Protein AF-A0A3A8HVB4-F1 (afdb_monomer)

Secondary structure (DSSP, 8-state):
------------------------------------------SSHHHHHHHHHHHHHHHHHHHH-GGGTTS--BTTB-HHHHHHHHHHHHHHHHT--SHHHHHHHHHHHHHHHHHH--

Solvent-accessible surface area (backbone atoms only — not comparable to full-atom values): 7838 Å² total; per-residue (Å²): 140,88,86,84,88,85,88,89,85,90,80,87,87,82,87,82,81,85,87,80,90,81,88,80,81,84,81,88,83,87,78,90,79,78,90,74,88,77,72,96,60,83,73,65,75,68,46,54,63,53,47,50,50,52,47,53,49,49,44,51,51,54,73,70,31,73,73,32,71,77,63,38,56,41,89,81,41,32,43,69,57,50,44,51,51,47,49,50,52,46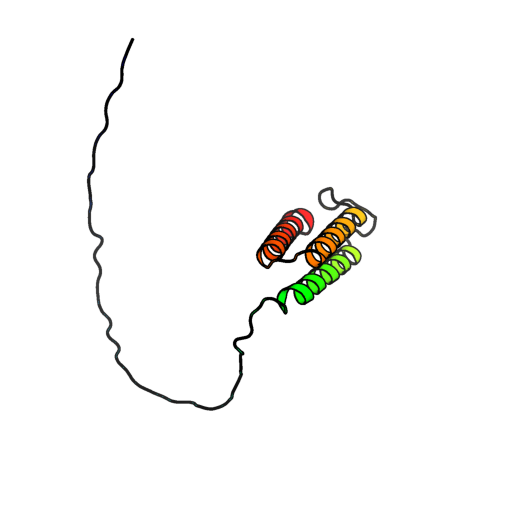,54,53,52,74,67,42,87,45,73,67,54,44,49,50,54,50,50,53,51,51,52,52,41,61,70,54,72,105

Foldseek 3Di:
DDDDDDDDDDDDDDDDDDDDDDDDDDDDDDDDDDDDDPDPDDCQVVLLVVVLVVLVVVLVCLVPDPCQVPQDAQLNHGSVNSNVVSVVLNVQSVPDPDPVSNVVSVVVVVVCCVNGVD

Nearest PDB structures (foldseek):
  1uk5-assembly1_A  TM=2.503E-01  e=2.071E+00  Mus musculus
  6xtt-assembly1_B  TM=3.496E-01  e=6.578E+00  Legionella pneumophila

Structure (mmCIF, N/CA/C/O backbone):
data_AF-A0A3A8HVB4-F1
#
_entry.id   AF-A0A3A8HVB4-F1
#
loop_
_atom_site.group_PDB
_atom_site.id
_atom_site.type_symbol
_atom_site.label_atom_id
_atom_site.label_alt_id
_atom_site.label_comp_id
_atom_site.label_asym_id
_atom_site.label_entity_id
_atom_site.label_seq_id
_atom_site.pdbx_PDB_ins_code
_atom_site.Cartn_x
_atom_site.Cartn_y
_atom_site.Cartn_z
_atom_site.occupancy
_atom_site.B_iso_or_equiv
_atom_site.auth_seq_id
_atom_site.auth_comp_id
_atom_site.auth_asym_id
_atom_site.auth_atom_id
_atom_site.pdbx_PDB_model_num
ATOM 1 N N . MET A 1 1 ? -34.692 38.115 -24.827 1.00 44.84 1 MET A N 1
ATOM 2 C CA . MET A 1 1 ? -35.440 36.984 -25.406 1.00 44.84 1 MET A CA 1
ATOM 3 C C . MET A 1 1 ? -35.552 35.922 -24.333 1.00 44.84 1 MET A C 1
ATOM 5 O O . MET A 1 1 ? -34.534 35.459 -23.842 1.00 44.84 1 MET A O 1
ATOM 9 N N . VAL A 1 2 ? -36.783 35.680 -23.893 1.00 51.50 2 VAL A N 1
ATOM 10 C CA . VAL A 1 2 ? -37.192 34.641 -22.943 1.00 51.50 2 VAL A CA 1
ATOM 11 C C . VAL A 1 2 ? -37.744 33.498 -23.784 1.00 51.50 2 VAL A C 1
ATOM 13 O O . VAL A 1 2 ? -38.625 33.765 -24.593 1.00 51.50 2 VAL A O 1
ATOM 16 N N . GLU A 1 3 ? -37.263 32.270 -23.587 1.00 49.09 3 GLU A N 1
ATOM 17 C CA . GLU A 1 3 ? -37.985 31.065 -24.013 1.00 49.09 3 GLU A CA 1
ATOM 18 C C . GLU A 1 3 ? -37.581 29.853 -23.146 1.00 49.09 3 GLU A C 1
ATOM 20 O O . GLU A 1 3 ? -36.525 29.249 -23.300 1.00 49.09 3 GLU A O 1
ATOM 25 N N . THR A 1 4 ? -38.416 29.554 -22.154 1.00 58.44 4 THR A N 1
ATOM 26 C CA . THR A 1 4 ? -38.723 28.205 -21.626 1.00 58.44 4 THR A CA 1
ATOM 27 C C . THR A 1 4 ? -40.211 28.031 -21.937 1.00 58.44 4 THR A C 1
ATOM 29 O O . THR A 1 4 ? -40.913 29.036 -21.755 1.00 58.44 4 THR A O 1
ATOM 32 N N . PRO A 1 5 ? -40.749 26.881 -22.418 1.00 55.09 5 PRO A N 1
ATOM 33 C CA . PRO A 1 5 ? -40.881 25.592 -21.682 1.00 55.09 5 PRO A CA 1
ATOM 34 C C . PRO A 1 5 ? -40.940 24.359 -22.670 1.00 55.09 5 PRO A C 1
ATOM 36 O O . PRO A 1 5 ? -40.550 24.575 -23.817 1.00 55.09 5 PRO A O 1
ATOM 39 N N . PRO A 1 6 ? -41.382 23.099 -22.362 1.00 53.53 6 PRO A N 1
ATOM 40 C CA . PRO A 1 6 ? -42.125 22.573 -21.194 1.00 53.53 6 PRO A CA 1
ATOM 41 C C . PRO A 1 6 ? -41.649 21.224 -20.574 1.00 53.53 6 PRO A C 1
ATOM 43 O O . PRO A 1 6 ? -40.907 20.476 -21.201 1.00 53.53 6 PRO A O 1
ATOM 46 N N . PRO A 1 7 ? -42.114 20.853 -19.357 1.00 64.38 7 PRO A N 1
ATOM 47 C CA . PRO A 1 7 ? -42.315 19.453 -18.933 1.00 64.38 7 PRO A CA 1
ATOM 48 C C . PRO A 1 7 ? -43.749 19.016 -19.319 1.00 64.38 7 PRO A C 1
ATOM 50 O O . PRO A 1 7 ? -44.629 19.879 -19.234 1.00 64.38 7 PRO A O 1
ATOM 53 N N . PRO A 1 8 ? -44.065 17.773 -19.769 1.00 48.34 8 PRO A N 1
ATOM 54 C CA . PRO A 1 8 ? -44.235 16.579 -18.899 1.00 48.34 8 PRO A CA 1
ATOM 55 C C . PRO A 1 8 ? -44.067 15.212 -19.655 1.00 48.34 8 PRO A C 1
ATOM 57 O O . PRO A 1 8 ? -43.802 15.196 -20.849 1.00 48.34 8 PRO A O 1
ATOM 60 N N . VAL A 1 9 ? -44.093 14.024 -19.027 1.00 52.09 9 VAL A N 1
ATOM 61 C CA . VAL A 1 9 ? -45.272 13.124 -18.903 1.00 52.09 9 VAL A CA 1
ATOM 62 C C . VAL A 1 9 ? -44.897 11.925 -18.014 1.00 52.09 9 VAL A C 1
ATOM 64 O O . VAL A 1 9 ? -43.860 11.296 -18.211 1.00 52.09 9 VAL A O 1
ATOM 67 N N . VAL A 1 10 ? -45.758 11.621 -17.041 1.00 56.69 10 VAL A N 1
ATOM 68 C CA . VAL A 1 10 ? -45.797 10.355 -16.293 1.00 56.69 10 VAL A CA 1
ATOM 69 C C . VAL A 1 10 ? -46.571 9.332 -17.125 1.00 56.69 10 VAL A C 1
ATOM 71 O O . VAL A 1 10 ? -47.696 9.627 -17.516 1.00 56.69 10 VAL A O 1
ATOM 74 N N . GLU A 1 11 ? -46.021 8.131 -17.322 1.00 48.00 11 GLU A N 1
ATOM 75 C CA . GLU A 1 11 ? -46.788 6.946 -17.731 1.00 48.00 11 GLU A CA 1
ATOM 76 C C . GLU A 1 11 ? -46.177 5.673 -17.091 1.00 48.00 11 GLU A C 1
ATOM 78 O O . GLU A 1 11 ? -45.066 5.256 -17.414 1.00 48.00 11 GLU A O 1
ATOM 83 N N . GLU A 1 12 ? -46.882 5.094 -16.114 1.00 53.66 12 GLU A N 1
ATOM 84 C CA . GLU A 1 12 ? -46.777 3.687 -15.663 1.00 53.66 12 GLU A CA 1
ATOM 85 C C . GLU A 1 12 ? -47.659 2.787 -16.577 1.00 53.66 12 GLU A C 1
ATOM 87 O O . GLU A 1 12 ? -48.544 3.328 -17.238 1.00 53.66 12 GLU A O 1
ATOM 92 N N . PRO A 1 13 ? -47.687 1.435 -16.460 1.00 60.88 13 PRO A N 1
ATOM 93 C CA . PRO A 1 13 ? -46.659 0.381 -16.562 1.00 60.88 13 PRO A CA 1
ATOM 94 C C . PRO A 1 13 ? -47.069 -0.704 -17.622 1.00 60.88 13 PRO A C 1
ATOM 96 O O . PRO A 1 13 ? -48.101 -0.567 -18.277 1.00 60.88 13 PRO A O 1
ATOM 99 N N . PRO A 1 14 ? -46.350 -1.846 -17.786 1.00 49.78 14 PRO A N 1
ATOM 100 C CA . PRO A 1 14 ? -47.051 -3.100 -17.461 1.00 49.78 14 PRO A CA 1
ATOM 101 C C . PRO A 1 14 ? -46.202 -4.199 -16.785 1.00 49.78 14 PRO A C 1
ATOM 103 O O . PRO A 1 14 ? -45.144 -4.627 -17.241 1.00 49.78 14 PRO A O 1
ATOM 106 N N . VAL A 1 15 ? -46.785 -4.683 -15.689 1.00 56.28 15 VAL A N 1
ATOM 107 C CA . VAL A 1 15 ? -46.778 -6.017 -15.067 1.00 56.28 15 VAL A CA 1
ATOM 108 C C . VAL A 1 15 ? -46.037 -7.136 -15.827 1.00 56.28 15 VAL A C 1
ATOM 110 O O . VAL A 1 15 ? -46.488 -7.603 -16.872 1.00 56.28 15 VAL A O 1
ATOM 113 N N . LYS A 1 16 ? -44.985 -7.702 -15.218 1.00 50.12 16 LYS A N 1
ATOM 114 C CA . LYS A 1 16 ? -44.531 -9.074 -15.514 1.00 50.12 16 LYS A CA 1
ATOM 115 C C . LYS A 1 16 ? -44.888 -10.020 -14.365 1.00 50.12 16 LYS A C 1
ATOM 117 O O . LYS A 1 16 ? -44.161 -10.170 -13.392 1.00 50.12 16 LYS A O 1
ATOM 122 N N . VAL A 1 17 ? -46.082 -10.588 -14.516 1.00 54.31 17 VAL A N 1
ATOM 123 C CA . VAL A 1 17 ? -46.532 -11.954 -14.197 1.00 54.31 17 VAL A CA 1
ATOM 124 C C . VAL A 1 17 ? -45.563 -12.814 -13.361 1.00 54.31 17 VAL A C 1
ATOM 126 O O . VAL A 1 17 ? -44.559 -13.308 -13.863 1.00 54.31 17 VAL A O 1
ATOM 129 N N . SER A 1 18 ? -45.940 -13.077 -12.105 1.00 52.25 18 SER A N 1
ATOM 130 C CA . SER A 1 18 ? -45.528 -14.281 -11.360 1.00 52.25 18 SER A CA 1
ATOM 131 C C . SER A 1 18 ? -46.316 -15.502 -11.848 1.00 52.25 18 SER A C 1
ATOM 133 O O . SER A 1 18 ? -47.491 -15.354 -12.190 1.00 52.25 18 SER A O 1
ATOM 135 N N . PRO A 1 19 ? -45.717 -16.707 -11.850 1.00 55.50 19 PRO A N 1
ATOM 136 C CA . PRO A 1 19 ? -46.310 -17.803 -11.057 1.00 55.50 19 PRO A CA 1
ATOM 137 C C . PRO A 1 19 ? -45.263 -18.843 -10.567 1.00 55.50 19 PRO A C 1
ATOM 139 O O . PRO A 1 19 ? -44.108 -18.794 -10.976 1.00 55.50 19 PRO A O 1
ATOM 142 N N . PRO A 1 20 ? -45.650 -19.895 -9.824 1.00 51.12 20 PRO A N 1
ATOM 143 C CA . PRO A 1 20 ? -46.514 -19.942 -8.656 1.00 51.12 20 PRO A CA 1
ATOM 144 C C . PRO A 1 20 ? -45.766 -20.497 -7.419 1.00 51.12 20 PRO A C 1
ATOM 146 O O . PRO A 1 20 ? -44.650 -21.001 -7.464 1.00 51.12 20 PRO A O 1
ATOM 149 N N . ILE A 1 21 ? -46.459 -20.406 -6.292 1.00 52.56 21 ILE A N 1
ATOM 150 C CA . ILE A 1 21 ? -46.159 -20.947 -4.965 1.00 52.56 21 ILE A CA 1
ATOM 151 C C . ILE A 1 21 ? -45.725 -22.426 -5.003 1.00 52.56 21 ILE A C 1
ATOM 153 O O . ILE A 1 21 ? -46.515 -23.287 -5.380 1.00 52.56 21 ILE A O 1
ATOM 157 N N . ALA A 1 22 ? -44.542 -22.737 -4.467 1.00 51.12 22 ALA A N 1
ATOM 158 C CA . ALA A 1 22 ? -44.240 -24.061 -3.924 1.00 51.12 22 ALA A CA 1
ATOM 159 C C . ALA A 1 22 ? -44.130 -23.948 -2.398 1.00 51.12 22 ALA A C 1
ATOM 161 O O . ALA A 1 22 ? -43.090 -23.613 -1.833 1.00 51.12 22 ALA A O 1
ATOM 162 N N . LYS A 1 23 ? -45.257 -24.198 -1.727 1.00 52.75 23 LYS A N 1
ATOM 163 C CA . LYS A 1 23 ? -45.283 -24.544 -0.306 1.00 52.75 23 LYS A CA 1
ATOM 164 C C . LYS A 1 23 ? -44.627 -25.916 -0.158 1.00 52.75 23 LYS A C 1
ATOM 166 O O . LYS A 1 23 ? -45.223 -26.901 -0.579 1.00 52.75 23 LYS A O 1
ATOM 171 N N . SER A 1 24 ? -43.481 -25.980 0.509 1.00 46.91 24 SER A N 1
ATOM 172 C CA . SER A 1 24 ? -43.018 -27.214 1.149 1.00 46.91 24 SER A CA 1
ATOM 173 C C . SER A 1 24 ? -42.811 -26.939 2.631 1.00 46.91 24 SER A C 1
ATOM 175 O O . SER A 1 24 ? -41.829 -26.347 3.068 1.00 46.91 24 SER A O 1
ATOM 177 N N . VAL A 1 25 ? -43.839 -27.325 3.378 1.00 42.44 25 VAL A N 1
ATOM 178 C CA . VAL A 1 25 ? -43.941 -27.355 4.833 1.00 42.44 25 VAL A CA 1
ATOM 179 C C . VAL A 1 25 ? -43.188 -28.587 5.350 1.00 42.44 25 VAL A C 1
ATOM 181 O O . VAL A 1 25 ? -43.500 -29.705 4.963 1.00 42.44 25 VAL A O 1
ATOM 184 N N . THR A 1 26 ? -42.228 -28.328 6.243 1.00 41.34 26 THR A N 1
ATOM 185 C CA . THR A 1 26 ? -41.966 -29.040 7.513 1.00 41.34 26 THR A CA 1
ATOM 186 C C . THR A 1 26 ? -41.580 -30.529 7.462 1.00 41.34 26 THR A C 1
ATOM 188 O O . THR A 1 26 ? -42.400 -31.389 7.178 1.00 41.34 26 THR A O 1
ATOM 191 N N . THR A 1 27 ? -40.379 -30.880 7.942 1.00 44.03 27 THR A N 1
ATOM 192 C CA . THR A 1 27 ? -40.151 -31.456 9.296 1.00 44.03 27 THR A CA 1
ATOM 193 C C . THR A 1 27 ? -38.750 -32.075 9.448 1.00 44.03 27 THR A C 1
ATOM 195 O O . THR A 1 27 ? -38.312 -32.878 8.641 1.00 44.03 27 THR A O 1
ATOM 198 N N . LYS A 1 28 ? -38.081 -31.679 10.545 1.00 45.94 28 LYS A N 1
ATOM 199 C CA . LYS A 1 28 ? -37.149 -32.429 11.411 1.00 45.94 28 LYS A CA 1
ATOM 200 C C . LYS A 1 28 ? -36.303 -33.566 10.807 1.00 45.94 28 LYS A C 1
ATOM 202 O O . LYS A 1 28 ? -36.791 -34.664 10.574 1.00 45.94 28 LYS A O 1
ATOM 207 N N . THR A 1 29 ? -34.984 -33.409 10.915 1.00 39.53 29 THR A N 1
ATOM 208 C CA . THR A 1 29 ? -34.160 -34.386 11.647 1.00 39.53 29 THR A CA 1
ATOM 209 C C . THR A 1 29 ? -33.026 -33.657 12.364 1.00 39.53 29 THR A C 1
ATOM 211 O O . THR A 1 29 ? -32.229 -32.946 11.763 1.00 39.53 29 THR A O 1
ATOM 214 N N . VAL A 1 30 ? -33.038 -33.811 13.686 1.00 45.84 30 VAL A N 1
ATOM 215 C CA . VAL A 1 30 ? -31.988 -33.448 14.637 1.00 45.84 30 VAL A CA 1
ATOM 216 C C . VAL A 1 30 ? -30.722 -34.240 14.309 1.00 45.84 30 VAL A C 1
ATOM 218 O O . VAL A 1 30 ? -30.775 -35.464 14.215 1.00 45.84 30 VAL A O 1
ATOM 221 N N . ARG A 1 31 ? -29.579 -33.559 14.229 1.00 43.72 31 ARG A N 1
ATOM 222 C CA . ARG A 1 31 ? -28.310 -34.128 14.690 1.00 43.72 31 ARG A CA 1
ATOM 223 C C . ARG A 1 31 ? -27.564 -33.065 15.482 1.00 43.72 31 ARG A C 1
ATOM 225 O O . ARG A 1 31 ? -26.765 -32.299 14.961 1.00 43.72 31 ARG A O 1
ATOM 232 N N . GLU A 1 32 ? -27.940 -33.008 16.748 1.00 44.44 32 GLU A N 1
ATOM 233 C CA . GLU A 1 32 ? -27.088 -32.576 17.841 1.00 44.44 32 GLU A CA 1
ATOM 234 C C . GLU A 1 32 ? -25.917 -33.569 17.891 1.00 44.44 32 GLU A C 1
ATOM 236 O O . GLU A 1 32 ? -26.147 -34.760 18.085 1.00 44.44 32 GLU A O 1
ATOM 241 N N . ASP A 1 33 ? -24.715 -33.133 17.516 1.00 39.72 33 ASP A N 1
ATOM 242 C CA . ASP A 1 33 ? -23.472 -33.364 18.264 1.00 39.72 33 ASP A CA 1
ATOM 243 C C . ASP A 1 33 ? -22.282 -32.745 17.508 1.00 39.72 33 ASP A C 1
ATOM 245 O O . ASP A 1 33 ? -22.257 -32.723 16.277 1.00 39.72 33 ASP A O 1
ATOM 249 N N . ALA A 1 34 ? -21.302 -32.266 18.271 1.00 37.19 34 ALA A N 1
ATOM 250 C CA . ALA A 1 34 ? -20.089 -31.553 17.862 1.00 37.19 34 ALA A CA 1
ATOM 251 C C . ALA A 1 34 ? -20.250 -30.052 17.552 1.00 37.19 34 ALA A C 1
ATOM 253 O O . ALA A 1 34 ? -20.057 -29.565 16.439 1.00 37.19 34 ALA A O 1
ATOM 254 N N . SER A 1 35 ? -20.507 -29.295 18.620 1.00 48.62 35 SER A N 1
ATOM 255 C CA . SER A 1 35 ? -19.635 -28.196 19.050 1.00 48.62 35 SER A CA 1
ATOM 256 C C . SER A 1 35 ? -18.523 -27.803 18.070 1.00 48.62 35 SER A C 1
ATOM 258 O O . SER A 1 35 ? -17.431 -28.366 18.080 1.00 48.62 35 SER A O 1
ATOM 260 N N 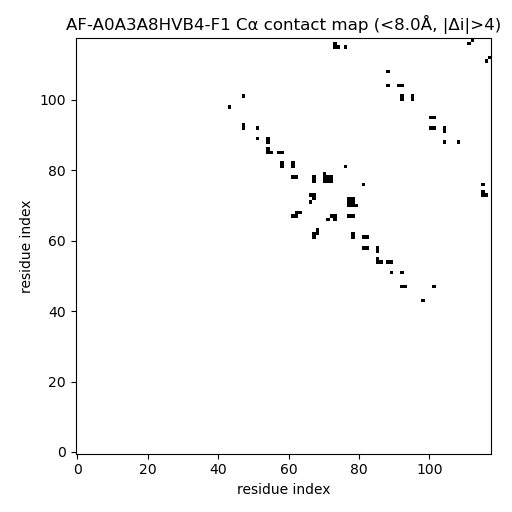. ALA A 1 36 ? -18.750 -26.726 17.333 1.00 38.00 36 ALA A N 1
ATOM 261 C CA . ALA A 1 36 ? -17.680 -25.807 16.989 1.00 38.00 36 ALA A CA 1
ATOM 262 C C . ALA A 1 36 ? -18.208 -24.392 17.193 1.00 38.00 36 ALA A C 1
ATOM 264 O O . ALA A 1 36 ? -18.757 -23.754 16.300 1.00 38.00 36 ALA A O 1
ATOM 265 N N . SER A 1 37 ? -18.061 -23.931 18.431 1.00 46.16 37 SER A N 1
ATOM 266 C CA . SER A 1 37 ? -18.024 -22.529 18.806 1.00 46.16 37 SER A CA 1
ATOM 267 C C . SER A 1 37 ? -17.325 -21.689 17.731 1.00 46.16 37 SER A C 1
ATOM 269 O O . SER A 1 37 ? -16.099 -21.671 17.660 1.00 46.16 37 SER A O 1
ATOM 271 N N . ALA A 1 38 ? -18.078 -20.938 16.933 1.00 43.56 38 ALA A N 1
ATOM 272 C CA . ALA A 1 38 ? -17.562 -19.712 16.343 1.00 43.56 38 ALA A CA 1
ATOM 273 C C . ALA A 1 38 ? -18.132 -18.576 17.198 1.00 43.56 38 ALA A C 1
ATOM 275 O O . ALA A 1 38 ? -19.311 -18.241 17.081 1.00 43.56 38 ALA A O 1
ATOM 276 N N . PRO A 1 39 ? -17.357 -18.073 18.170 1.00 46.66 39 PRO A N 1
ATOM 277 C CA . PRO A 1 39 ? -17.876 -17.177 19.179 1.00 46.66 39 PRO A CA 1
ATOM 278 C C . PRO A 1 39 ? -18.246 -15.845 18.533 1.00 46.66 39 PRO A C 1
ATOM 280 O O . PRO A 1 39 ? -17.504 -15.318 17.705 1.00 46.66 39 PRO A O 1
ATOM 283 N N . SER A 1 40 ? -19.342 -15.259 19.006 1.00 51.88 40 SER A N 1
ATOM 284 C CA . SER A 1 40 ? -19.542 -13.815 19.020 1.00 51.88 40 SER A CA 1
ATOM 285 C C . SER A 1 40 ? -18.299 -13.147 19.622 1.00 51.88 40 SER A C 1
ATOM 287 O O . SER A 1 40 ? -18.175 -13.009 20.838 1.00 51.88 40 SER A O 1
ATOM 289 N N . LYS A 1 41 ? -17.334 -12.769 18.787 1.00 44.38 41 LYS A N 1
ATOM 290 C CA . LYS A 1 41 ? -16.174 -11.965 19.171 1.00 44.38 41 LYS A CA 1
ATOM 291 C C . LYS A 1 41 ? -16.160 -10.755 18.259 1.00 44.38 41 LYS A C 1
ATOM 293 O O . LYS A 1 41 ? -16.027 -10.895 17.050 1.00 44.38 41 LYS A O 1
ATOM 298 N N . ARG A 1 42 ? -16.319 -9.573 18.855 1.00 45.06 42 ARG A N 1
ATOM 299 C CA . ARG A 1 42 ? -16.102 -8.279 18.196 1.00 45.06 42 ARG A CA 1
ATOM 300 C C . ARG A 1 42 ? -14.854 -8.374 17.292 1.00 45.06 42 ARG A C 1
ATOM 302 O O . ARG A 1 42 ? -13.789 -8.696 17.824 1.00 45.06 42 ARG A O 1
ATOM 309 N N . PRO A 1 43 ? -14.943 -8.132 15.973 1.00 46.19 43 PRO A N 1
ATOM 310 C CA . PRO A 1 43 ? -13.840 -8.399 15.050 1.00 46.19 43 PRO A CA 1
ATOM 311 C C . PRO A 1 43 ? -12.832 -7.242 14.963 1.00 46.19 43 PRO A C 1
ATOM 313 O O . PRO A 1 43 ? -12.183 -7.067 13.938 1.00 46.19 43 PRO A O 1
ATOM 316 N N . ASP A 1 44 ? -12.677 -6.435 16.012 1.00 51.66 44 ASP A N 1
ATOM 317 C CA . ASP A 1 44 ? -11.904 -5.195 15.897 1.00 51.66 44 ASP A CA 1
ATOM 318 C C . ASP A 1 44 ? -10.409 -5.370 16.208 1.00 51.66 44 ASP A C 1
ATOM 320 O O . ASP A 1 44 ? -9.559 -4.982 15.411 1.00 51.66 44 ASP A O 1
ATOM 324 N N . SER A 1 45 ? -10.044 -6.071 17.291 1.00 44.22 45 SER A N 1
ATOM 325 C CA . SER A 1 45 ? -8.621 -6.263 17.654 1.00 44.22 45 SER A CA 1
ATOM 326 C C . SER A 1 45 ? -7.929 -7.444 16.968 1.00 44.22 45 SER A C 1
ATOM 328 O O . SER A 1 45 ? -6.702 -7.495 16.932 1.00 44.22 45 SER A O 1
ATOM 330 N N . LEU A 1 46 ? -8.680 -8.397 16.408 1.00 50.03 46 LEU A N 1
ATOM 331 C CA . LEU A 1 46 ? -8.097 -9.462 15.577 1.00 50.03 46 LEU A CA 1
ATOM 332 C C . LEU A 1 46 ? -7.681 -8.944 14.188 1.00 50.03 46 LEU A C 1
ATOM 334 O O . LEU A 1 46 ? -6.871 -9.585 13.521 1.00 50.03 46 LEU A O 1
ATOM 3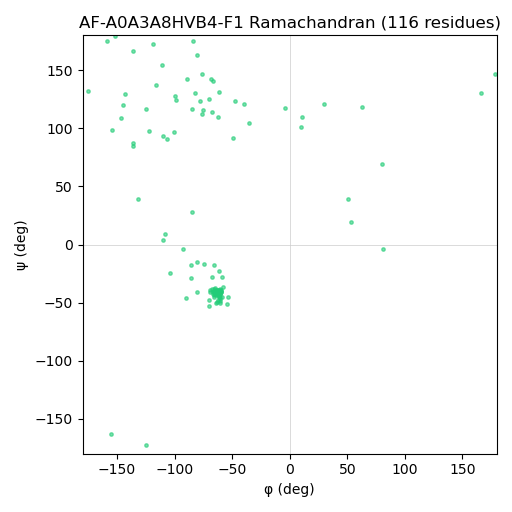38 N N . SER A 1 47 ? -8.180 -7.773 13.784 1.00 63.47 47 SER A N 1
ATOM 339 C CA . SER A 1 47 ? -7.984 -7.225 12.443 1.00 63.47 47 SER A CA 1
ATOM 340 C C . SER A 1 47 ? -6.630 -6.537 12.265 1.00 63.47 47 SER A C 1
ATOM 342 O O . SER A 1 47 ? -5.983 -6.778 11.253 1.00 63.47 47 SER A O 1
ATOM 344 N N . GLU A 1 48 ? -6.139 -5.764 13.241 1.00 72.69 48 GLU A N 1
ATOM 345 C CA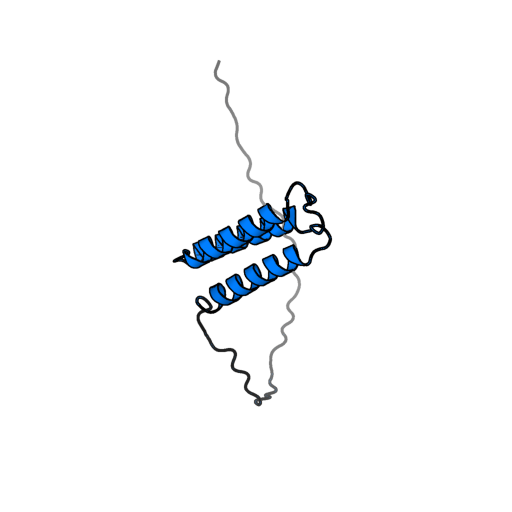 . GLU A 1 48 ? -4.890 -4.990 13.101 1.00 72.69 48 GLU A CA 1
ATOM 346 C C . GLU A 1 48 ? -3.634 -5.870 13.076 1.00 72.69 48 GLU A C 1
ATOM 348 O O . GLU A 1 48 ? -2.795 -5.747 12.187 1.00 72.69 48 GLU A O 1
ATOM 353 N N . LYS A 1 49 ? -3.512 -6.816 14.013 1.00 77.12 49 LYS A N 1
ATOM 354 C CA . LYS A 1 49 ? -2.348 -7.712 14.066 1.00 77.12 49 LYS A CA 1
ATOM 355 C C . LYS A 1 49 ? -2.261 -8.594 12.816 1.00 77.12 49 LYS A C 1
ATOM 357 O O . LYS A 1 49 ? -1.171 -8.814 12.291 1.00 77.12 49 LYS A O 1
ATOM 362 N N . ALA A 1 50 ? -3.405 -9.071 12.321 1.00 82.69 50 ALA A N 1
ATOM 363 C CA . ALA A 1 50 ? -3.482 -9.830 11.075 1.00 82.69 50 ALA A CA 1
ATOM 364 C C . ALA A 1 50 ? -3.145 -8.960 9.853 1.00 82.69 50 ALA A C 1
ATOM 366 O O . ALA A 1 50 ? -2.475 -9.414 8.929 1.00 82.69 50 ALA A O 1
ATOM 367 N N . LEU A 1 51 ? -3.576 -7.700 9.852 1.00 81.44 51 LEU A N 1
ATOM 368 C CA . LEU A 1 51 ? -3.228 -6.704 8.842 1.00 81.44 51 LEU A CA 1
ATOM 369 C C . LEU A 1 51 ? -1.733 -6.400 8.803 1.00 81.44 51 LEU A C 1
ATOM 371 O O . LEU A 1 51 ? -1.115 -6.439 7.741 1.00 81.44 51 LEU A O 1
ATOM 375 N N . LYS A 1 52 ? -1.137 -6.168 9.971 1.00 86.06 52 LYS A N 1
ATOM 376 C CA . LYS A 1 52 ? 0.300 -5.949 10.114 1.00 86.06 52 LYS A CA 1
ATOM 377 C C . LYS A 1 52 ? 1.089 -7.161 9.625 1.00 86.06 52 LYS A C 1
ATOM 379 O O . LYS A 1 52 ? 2.053 -6.997 8.888 1.00 86.06 52 LYS A O 1
ATOM 384 N N . ALA A 1 53 ? 0.648 -8.376 9.957 1.00 88.44 53 ALA A N 1
ATOM 385 C CA . ALA A 1 53 ? 1.259 -9.603 9.445 1.00 88.44 53 ALA A CA 1
ATOM 386 C C . ALA A 1 53 ? 1.149 -9.725 7.913 1.00 88.44 53 ALA A C 1
ATOM 388 O O . ALA A 1 53 ? 2.104 -10.140 7.264 1.00 88.44 53 ALA A O 1
ATOM 389 N N . GLN A 1 54 ? 0.018 -9.329 7.318 1.00 86.19 54 GLN A N 1
ATOM 390 C CA . GLN A 1 54 ? -0.137 -9.297 5.859 1.00 86.19 54 GLN A CA 1
ATOM 391 C C . GLN A 1 54 ? 0.799 -8.281 5.196 1.00 86.19 54 GLN A C 1
ATOM 393 O O . GLN A 1 54 ? 1.371 -8.582 4.153 1.00 86.19 54 GLN A O 1
ATOM 398 N N . LEU A 1 55 ? 0.973 -7.102 5.798 1.00 88.25 55 LEU A N 1
ATOM 399 C CA . LEU A 1 55 ? 1.906 -6.080 5.321 1.00 88.25 55 LEU A CA 1
ATOM 400 C C . LEU A 1 55 ? 3.364 -6.544 5.423 1.00 88.25 55 LEU A C 1
ATOM 402 O O . LEU A 1 55 ? 4.115 -6.379 4.469 1.00 88.25 55 LEU A O 1
ATOM 406 N N . LEU A 1 56 ? 3.743 -7.179 6.535 1.00 90.62 56 LEU A N 1
ATOM 407 C CA . LEU A 1 56 ? 5.076 -7.766 6.714 1.00 90.62 56 LEU A CA 1
ATOM 408 C C . LEU A 1 56 ? 5.355 -8.849 5.668 1.00 90.62 56 LEU A C 1
ATOM 410 O O . LEU A 1 56 ? 6.377 -8.808 4.984 1.00 90.62 56 LEU A O 1
ATOM 414 N N . LYS A 1 57 ? 4.396 -9.751 5.456 1.00 89.62 57 LYS A N 1
ATOM 415 C CA . LYS A 1 57 ? 4.506 -10.760 4.404 1.00 89.62 57 LYS A CA 1
ATOM 416 C C . LYS A 1 57 ? 4.632 -10.125 3.017 1.00 89.62 57 LYS A C 1
ATOM 418 O O . LYS A 1 57 ? 5.404 -10.595 2.194 1.00 89.62 57 LYS A O 1
ATOM 423 N N . LEU A 1 58 ? 3.907 -9.035 2.759 1.00 88.31 58 LEU A N 1
ATOM 424 C CA . LEU A 1 58 ? 4.002 -8.313 1.494 1.00 88.31 58 LEU A CA 1
ATOM 425 C C . LEU A 1 58 ? 5.390 -7.697 1.285 1.00 88.31 58 LEU A C 1
ATOM 427 O O . LEU A 1 58 ? 5.892 -7.731 0.164 1.00 88.31 58 LEU A O 1
ATOM 431 N N . SER A 1 59 ? 6.016 -7.148 2.333 1.00 89.94 59 SER A N 1
ATOM 432 C CA . SER A 1 59 ? 7.411 -6.704 2.234 1.00 89.94 59 SER A CA 1
ATOM 433 C C . SER A 1 59 ? 8.344 -7.866 1.906 1.00 89.94 59 SER A C 1
ATOM 435 O O . SER A 1 59 ? 9.128 -7.736 0.972 1.00 89.94 59 SER A O 1
ATOM 437 N N . GLU A 1 60 ? 8.200 -9.018 2.567 1.00 90.31 60 GLU A N 1
ATOM 438 C CA . GLU A 1 60 ? 9.002 -10.212 2.263 1.00 90.31 60 GLU A CA 1
ATOM 439 C C . GLU A 1 60 ? 8.796 -10.688 0.815 1.00 90.31 60 GLU A C 1
ATOM 441 O O . GLU A 1 60 ? 9.766 -10.983 0.118 1.00 90.31 60 GLU A O 1
ATOM 446 N N . ASP A 1 61 ? 7.553 -10.689 0.321 1.00 88.25 61 ASP A N 1
ATOM 447 C CA . ASP A 1 61 ? 7.231 -11.030 -1.070 1.00 88.25 61 ASP A CA 1
ATOM 448 C C . ASP A 1 61 ? 7.888 -10.046 -2.059 1.00 88.25 61 ASP A C 1
ATOM 450 O O . ASP A 1 61 ? 8.413 -10.466 -3.089 1.00 88.25 61 ASP A O 1
ATOM 454 N N . ILE A 1 62 ? 7.902 -8.739 -1.761 1.00 87.38 62 ILE A N 1
ATOM 455 C CA . ILE A 1 62 ? 8.600 -7.728 -2.579 1.00 87.38 62 ILE A CA 1
ATOM 456 C C . ILE A 1 62 ? 10.111 -7.985 -2.580 1.00 87.38 62 ILE A C 1
ATOM 458 O O . ILE A 1 62 ? 10.756 -7.848 -3.621 1.00 87.38 62 IL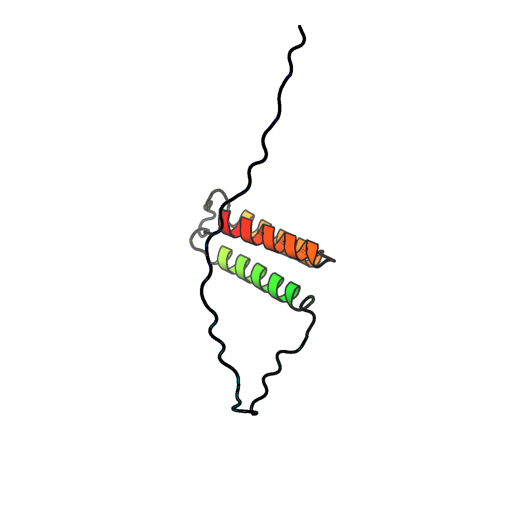E A O 1
ATOM 462 N N . GLU A 1 63 ? 10.678 -8.356 -1.432 1.00 86.62 63 GLU A N 1
ATOM 463 C CA . GLU A 1 63 ? 12.106 -8.632 -1.285 1.00 86.62 63 GLU A CA 1
ATOM 464 C C . GLU A 1 63 ? 12.559 -9.904 -1.998 1.00 86.62 63 GLU A C 1
ATOM 466 O O . GLU A 1 63 ? 13.633 -9.916 -2.606 1.00 86.62 63 GLU A O 1
ATOM 471 N N . ALA A 1 64 ? 11.738 -10.950 -1.942 1.00 87.12 64 ALA A N 1
ATOM 472 C CA . ALA A 1 64 ? 11.982 -12.227 -2.599 1.00 87.12 64 ALA A CA 1
ATOM 473 C C . ALA A 1 64 ? 11.614 -12.208 -4.092 1.00 87.12 64 ALA A C 1
ATOM 475 O O . ALA A 1 64 ? 12.003 -13.109 -4.839 1.00 87.12 64 ALA A O 1
ATOM 476 N N . SER A 1 65 ? 10.857 -11.204 -4.546 1.00 83.38 65 SER A N 1
ATOM 477 C CA . SER A 1 65 ? 10.368 -11.161 -5.919 1.00 83.38 65 SER A CA 1
ATOM 478 C C . SER A 1 65 ? 11.501 -10.907 -6.924 1.00 83.38 65 SER A C 1
ATOM 480 O O . SER A 1 65 ? 12.182 -9.875 -6.860 1.00 83.38 65 SER A O 1
ATOM 482 N N . PRO A 1 66 ? 11.664 -11.778 -7.941 1.00 82.12 66 PRO A N 1
ATOM 483 C CA . PRO A 1 66 ? 12.672 -11.596 -8.981 1.00 82.12 66 PRO A CA 1
ATOM 484 C C . PRO A 1 66 ? 12.408 -10.357 -9.851 1.00 82.12 66 PRO A C 1
ATOM 486 O O . PRO A 1 66 ? 13.328 -9.860 -10.502 1.00 82.12 66 PRO A O 1
ATOM 489 N N . LEU A 1 67 ? 11.180 -9.814 -9.828 1.00 79.00 67 LEU A N 1
ATOM 490 C CA . LEU A 1 67 ? 10.820 -8.558 -10.502 1.00 79.00 67 LEU A CA 1
ATOM 491 C C . LEU A 1 67 ? 11.663 -7.377 -9.997 1.00 79.00 67 LEU A C 1
ATOM 493 O O . LEU A 1 67 ? 11.940 -6.442 -10.748 1.00 79.00 67 LEU A O 1
ATOM 497 N N . TYR A 1 68 ? 12.111 -7.457 -8.745 1.00 78.12 68 TYR A N 1
ATOM 498 C CA . TYR A 1 68 ? 12.874 -6.432 -8.043 1.00 78.12 68 TYR A CA 1
ATOM 499 C C . TYR A 1 68 ? 14.355 -6.808 -7.830 1.00 78.12 68 TYR A C 1
ATOM 501 O O . TYR A 1 68 ? 15.073 -6.088 -7.137 1.00 78.12 68 TYR A O 1
ATOM 509 N N . ALA A 1 69 ? 14.839 -7.900 -8.440 1.00 74.31 69 ALA A N 1
ATOM 510 C CA . ALA A 1 69 ? 16.149 -8.505 -8.149 1.00 74.31 69 ALA A CA 1
ATOM 511 C C . ALA A 1 69 ? 17.380 -7.612 -8.408 1.00 74.31 69 ALA A C 1
ATOM 513 O O . ALA A 1 69 ? 18.433 -7.860 -7.838 1.00 74.31 69 ALA A O 1
ATOM 514 N N . ASN A 1 70 ? 17.269 -6.592 -9.262 1.00 73.81 70 ASN A N 1
ATOM 515 C CA . ASN A 1 70 ? 18.374 -5.689 -9.626 1.00 73.81 70 ASN A CA 1
ATOM 516 C C . ASN A 1 70 ? 17.955 -4.212 -9.537 1.00 73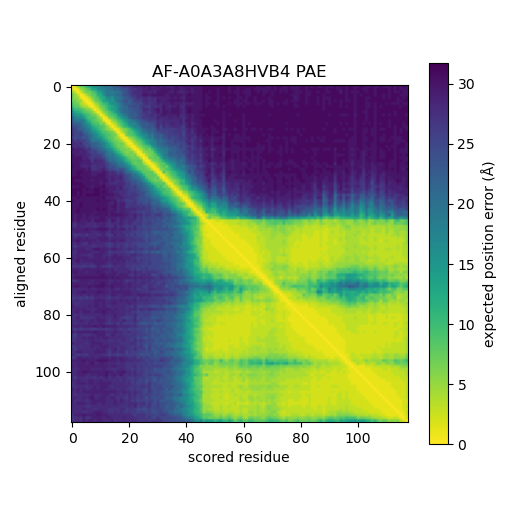.81 70 ASN A C 1
ATOM 518 O O . ASN A 1 70 ? 18.241 -3.436 -10.448 1.00 73.81 70 ASN A O 1
ATOM 522 N N . ASP A 1 71 ? 17.160 -3.849 -8.521 1.00 66.88 71 ASP A N 1
ATOM 523 C CA . ASP A 1 71 ? 16.573 -2.502 -8.360 1.00 66.88 71 ASP A CA 1
ATOM 524 C C . ASP A 1 71 ? 15.805 -1.995 -9.596 1.00 66.88 71 ASP A C 1
ATOM 526 O O . ASP A 1 71 ? 15.526 -0.805 -9.778 1.00 66.88 71 ASP A O 1
ATOM 530 N N . LYS A 1 72 ? 15.416 -2.930 -10.467 1.00 70.19 72 LYS A N 1
ATOM 531 C CA . LYS A 1 72 ? 14.636 -2.632 -11.656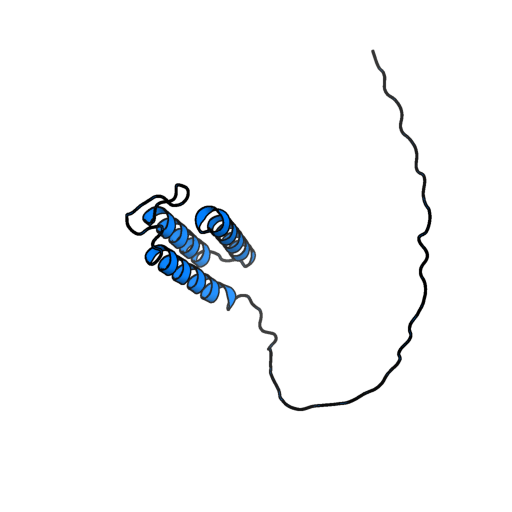 1.00 70.19 72 LYS A CA 1
ATOM 532 C C . LYS A 1 72 ? 13.262 -2.146 -11.226 1.00 70.19 72 LYS A C 1
ATOM 534 O O . LYS A 1 72 ? 12.660 -2.641 -10.274 1.00 70.19 72 LYS A O 1
ATOM 539 N N . ARG A 1 73 ? 12.773 -1.142 -11.949 1.00 76.94 73 ARG A N 1
ATOM 540 C CA . ARG A 1 73 ? 11.451 -0.578 -11.713 1.00 76.94 73 ARG A CA 1
ATOM 541 C C . ARG A 1 73 ? 10.392 -1.525 -12.273 1.00 76.94 73 ARG A C 1
ATOM 543 O O . ARG A 1 73 ? 10.280 -1.647 -13.491 1.00 76.94 73 ARG A O 1
ATOM 550 N N . HIS A 1 74 ? 9.590 -2.144 -11.411 1.00 81.12 74 HIS A N 1
ATOM 551 C CA . HIS A 1 74 ? 8.367 -2.840 -11.822 1.00 81.12 74 HIS A CA 1
ATOM 552 C C . HIS A 1 74 ? 7.241 -1.814 -11.911 1.00 81.12 74 HIS A C 1
ATOM 554 O O . HIS A 1 74 ? 6.928 -1.159 -10.919 1.00 81.12 74 HIS A O 1
ATOM 560 N N . LYS A 1 75 ? 6.684 -1.598 -13.108 1.00 83.38 75 LYS A N 1
ATOM 561 C CA . LYS A 1 75 ? 5.650 -0.569 -13.352 1.00 83.38 75 LYS A CA 1
ATOM 562 C C . LYS A 1 75 ? 6.027 0.826 -12.813 1.00 83.38 75 LYS A C 1
ATOM 564 O O . LYS A 1 75 ? 5.205 1.539 -12.250 1.00 83.38 75 LYS A O 1
ATOM 569 N N . GLY A 1 76 ? 7.300 1.209 -12.952 1.00 83.62 76 GLY A N 1
ATOM 570 C CA . GLY A 1 76 ? 7.814 2.499 -12.470 1.00 83.62 76 GLY A CA 1
ATOM 571 C C . GLY A 1 76 ? 8.147 2.555 -10.972 1.00 83.62 76 GLY A C 1
ATOM 572 O O . GLY A 1 76 ? 8.719 3.547 -10.526 1.00 83.62 76 GLY A O 1
ATOM 573 N N . LEU A 1 77 ? 7.878 1.491 -10.214 1.00 87.06 77 LEU A N 1
ATOM 574 C CA . LEU A 1 77 ? 8.143 1.382 -8.782 1.00 87.06 77 LEU A CA 1
ATOM 575 C C . LEU A 1 77 ? 9.450 0.609 -8.549 1.00 87.06 77 LEU A C 1
ATOM 577 O O . LEU A 1 77 ? 9.588 -0.504 -9.046 1.00 87.06 77 LEU A O 1
ATOM 581 N N . SER A 1 78 ? 10.423 1.173 -7.825 1.00 88.25 78 SER A N 1
ATOM 582 C CA . SER A 1 78 ? 11.629 0.427 -7.417 1.00 88.25 78 SER A CA 1
ATOM 583 C C . SER A 1 78 ? 11.352 -0.437 -6.186 1.00 88.25 78 SER A C 1
ATOM 585 O O . SER A 1 78 ? 10.391 -0.187 -5.453 1.00 88.25 78 SER A O 1
ATOM 587 N N . ARG A 1 79 ? 12.230 -1.412 -5.917 1.00 88.75 79 ARG A N 1
ATOM 588 C CA . ARG A 1 79 ? 12.152 -2.251 -4.711 1.00 88.75 79 ARG A CA 1
ATOM 589 C C . ARG A 1 79 ? 12.111 -1.395 -3.451 1.00 88.75 79 ARG A C 1
ATOM 591 O O . ARG A 1 79 ? 11.216 -1.540 -2.625 1.00 88.75 79 ARG A O 1
ATOM 598 N N . GLN A 1 80 ? 13.052 -0.460 -3.335 1.00 89.38 80 GLN A N 1
ATOM 599 C CA . GLN A 1 80 ? 13.155 0.406 -2.168 1.00 89.38 80 GLN A CA 1
ATOM 600 C C . GLN A 1 80 ? 11.908 1.282 -1.991 1.00 89.38 80 GLN A C 1
ATOM 602 O O . GLN A 1 80 ? 11.414 1.433 -0.874 1.00 89.38 80 GLN A O 1
ATOM 607 N N . THR A 1 81 ? 11.354 1.835 -3.076 1.00 89.88 81 THR A N 1
ATOM 608 C CA . THR A 1 81 ? 10.105 2.605 -2.999 1.00 89.88 81 THR A CA 1
ATOM 609 C C . THR A 1 81 ? 8.930 1.715 -2.599 1.00 89.88 81 THR A C 1
ATOM 611 O O . THR A 1 81 ? 8.118 2.135 -1.780 1.00 89.88 81 THR A O 1
ATOM 614 N N . ALA A 1 82 ? 8.852 0.485 -3.111 1.00 89.88 82 ALA A N 1
ATOM 615 C CA . ALA A 1 82 ? 7.812 -0.469 -2.740 1.00 89.88 82 ALA A CA 1
ATOM 616 C C . ALA A 1 82 ? 7.841 -0.792 -1.238 1.00 89.88 82 ALA A C 1
ATOM 618 O O . ALA A 1 82 ? 6.820 -0.666 -0.561 1.00 89.88 82 ALA A O 1
ATOM 619 N N . LEU A 1 83 ? 9.022 -1.109 -0.700 1.00 90.94 83 LEU A N 1
ATOM 620 C CA . LEU A 1 83 ? 9.215 -1.382 0.728 1.00 90.94 83 LEU A CA 1
ATOM 621 C C . LEU A 1 83 ? 8.905 -0.160 1.598 1.00 90.94 83 LEU A C 1
ATOM 623 O O . LEU A 1 83 ? 8.235 -0.284 2.621 1.00 90.94 83 LEU A O 1
ATOM 627 N N . ASN A 1 84 ? 9.329 1.033 1.175 1.00 93.12 84 ASN A N 1
ATOM 628 C CA . ASN A 1 84 ? 8.999 2.275 1.875 1.00 93.12 84 ASN A CA 1
ATOM 629 C C . ASN A 1 84 ? 7.487 2.532 1.912 1.00 93.12 84 ASN A C 1
ATOM 631 O O . ASN A 1 84 ? 6.966 2.976 2.935 1.00 93.12 84 ASN A O 1
ATOM 635 N N . THR A 1 85 ? 6.770 2.235 0.828 1.00 92.44 85 THR A N 1
ATOM 636 C CA . THR A 1 85 ? 5.308 2.361 0.786 1.00 92.44 85 THR A CA 1
ATOM 637 C C . THR A 1 85 ? 4.634 1.373 1.737 1.00 92.44 85 THR A C 1
ATOM 639 O O . THR A 1 85 ? 3.762 1.775 2.507 1.00 92.44 85 THR A O 1
ATOM 642 N N . VAL A 1 86 ? 5.070 0.110 1.757 1.00 92.31 86 VAL A N 1
ATOM 643 C CA . VAL A 1 86 ? 4.551 -0.894 2.704 1.00 92.31 86 VAL A CA 1
ATOM 644 C C . VAL A 1 86 ? 4.822 -0.480 4.153 1.00 92.31 86 VAL A C 1
ATOM 646 O O . VAL A 1 86 ? 3.903 -0.507 4.969 1.00 92.31 86 VAL A O 1
ATOM 649 N N . ASN A 1 87 ? 6.028 0.003 4.468 1.00 93.25 87 ASN A N 1
ATOM 650 C CA . ASN A 1 87 ? 6.348 0.527 5.800 1.00 93.25 87 ASN A CA 1
ATOM 651 C C . ASN A 1 87 ? 5.458 1.713 6.192 1.00 93.25 87 ASN A C 1
ATOM 653 O O . ASN A 1 87 ? 4.971 1.760 7.319 1.00 93.25 87 ASN A O 1
ATOM 657 N N . ARG A 1 88 ? 5.162 2.636 5.265 1.00 93.62 88 ARG A N 1
ATOM 658 C CA . ARG A 1 88 ? 4.205 3.726 5.525 1.00 93.62 88 ARG A CA 1
ATOM 659 C C . ARG A 1 88 ? 2.814 3.203 5.870 1.00 93.62 88 ARG A C 1
ATOM 661 O O . ARG A 1 88 ? 2.176 3.766 6.755 1.00 93.62 88 ARG A O 1
ATOM 668 N N . PHE A 1 89 ? 2.340 2.149 5.207 1.00 91.81 89 PHE A N 1
ATOM 669 C CA . PHE A 1 89 ? 1.061 1.525 5.555 1.00 91.81 89 PHE A CA 1
ATOM 670 C C . PHE A 1 89 ? 1.088 0.869 6.935 1.00 91.81 89 PHE A C 1
ATOM 672 O O . PHE A 1 89 ? 0.113 1.004 7.668 1.00 91.81 89 PHE A O 1
ATOM 679 N N . ILE A 1 90 ? 2.198 0.226 7.317 1.00 91.44 90 ILE A N 1
ATOM 680 C CA . ILE A 1 90 ? 2.375 -0.328 8.669 1.00 91.44 90 ILE A CA 1
ATOM 681 C C . ILE A 1 90 ? 2.296 0.794 9.704 1.00 91.44 90 ILE A C 1
ATOM 683 O O . ILE A 1 90 ? 1.484 0.711 10.618 1.00 91.44 90 ILE A O 1
ATOM 687 N N . THR A 1 91 ? 3.050 1.880 9.522 1.00 92.38 91 THR A N 1
ATOM 688 C CA . THR A 1 91 ? 3.012 3.018 10.449 1.00 92.38 91 THR A CA 1
ATOM 689 C C . THR A 1 91 ? 1.623 3.653 10.509 1.00 92.38 91 THR A C 1
ATOM 691 O O . THR A 1 91 ? 1.131 3.927 11.599 1.00 92.38 91 THR A O 1
ATOM 694 N N . ARG A 1 92 ? 0.945 3.863 9.370 1.00 91.25 92 ARG A N 1
ATOM 695 C CA . ARG A 1 92 ? -0.438 4.382 9.356 1.00 91.25 92 ARG A CA 1
ATOM 696 C C . ARG A 1 92 ? -1.390 3.460 10.112 1.00 91.25 92 ARG A C 1
ATOM 698 O O . ARG A 1 92 ? -2.239 3.955 10.838 1.00 91.25 92 ARG A O 1
ATOM 705 N N . LEU A 1 93 ? -1.238 2.146 9.956 1.00 90.06 93 LEU A N 1
ATOM 706 C CA . LEU A 1 93 ? -2.052 1.154 10.651 1.00 90.06 93 LEU A CA 1
ATOM 707 C C . LEU A 1 93 ? -1.810 1.178 12.165 1.00 90.06 93 LEU A C 1
ATOM 709 O O . LEU A 1 93 ? -2.769 1.093 12.919 1.00 90.06 93 LEU A O 1
ATOM 713 N N . GLU A 1 94 ? -0.557 1.318 12.601 1.00 89.38 94 GLU A N 1
ATOM 714 C CA . GLU A 1 94 ? -0.194 1.405 14.024 1.00 89.38 94 GLU A CA 1
ATOM 715 C C . GLU A 1 94 ? -0.701 2.685 14.698 1.00 89.38 94 GLU A C 1
ATOM 717 O O . GLU A 1 94 ? -0.945 2.684 15.900 1.00 89.38 94 GLU A O 1
ATOM 722 N N . ASN A 1 95 ? -0.861 3.767 13.932 1.00 90.62 95 ASN A N 1
ATOM 723 C CA . ASN A 1 95 ? -1.423 5.029 14.417 1.00 90.62 95 ASN A CA 1
ATOM 724 C C . ASN A 1 95 ? -2.945 5.127 14.210 1.00 90.62 95 ASN A C 1
ATOM 726 O O . ASN A 1 95 ? -3.537 6.120 14.615 1.00 90.62 95 ASN A O 1
ATOM 730 N N . ALA A 1 96 ? -3.580 4.142 13.566 1.00 87.94 96 ALA A N 1
ATOM 731 C CA . ALA A 1 96 ? -5.013 4.176 13.309 1.00 87.94 96 ALA A CA 1
ATOM 732 C C . ALA A 1 96 ? -5.785 3.877 14.600 1.00 87.94 96 ALA A C 1
ATOM 734 O O . ALA A 1 96 ? -5.729 2.766 15.137 1.00 87.94 96 ALA A O 1
ATOM 735 N N . GLU A 1 97 ? -6.548 4.853 15.081 1.00 84.69 97 GLU A N 1
ATOM 736 C CA . GLU A 1 97 ? -7.321 4.718 16.318 1.00 84.69 97 GLU A CA 1
ATOM 737 C C . GLU A 1 97 ? -8.686 4.065 16.043 1.00 84.69 97 GLU A C 1
ATOM 739 O O . GLU A 1 97 ? -9.223 3.340 16.889 1.00 84.69 97 GLU A O 1
ATOM 744 N N . GLY A 1 98 ? -9.229 4.257 14.833 1.00 83.62 98 GLY A N 1
ATOM 745 C CA . GLY A 1 98 ? -10.561 3.795 14.443 1.00 83.62 98 GLY A CA 1
ATOM 746 C C . GLY A 1 98 ? -10.611 2.661 13.411 1.00 83.62 98 GLY A C 1
ATOM 747 O O . GLY A 1 98 ? -9.760 2.512 12.536 1.00 83.62 98 GLY A O 1
ATOM 748 N N . VAL A 1 99 ? -11.711 1.900 13.444 1.00 82.38 99 VAL A N 1
ATOM 749 C CA . VAL A 1 99 ? -12.041 0.850 12.453 1.00 82.38 99 VAL A CA 1
ATOM 750 C C . VAL A 1 99 ? -12.108 1.413 11.033 1.00 82.38 99 VAL A C 1
ATOM 752 O O . VAL A 1 99 ? -11.695 0.766 10.074 1.00 82.38 99 VAL A O 1
ATOM 755 N N . GLN A 1 100 ? -12.620 2.637 10.904 1.00 85.81 100 GLN A N 1
ATOM 756 C CA . GLN A 1 100 ? -12.797 3.305 9.621 1.00 85.81 100 GLN A CA 1
ATOM 757 C C . GLN A 1 100 ? -11.454 3.690 8.992 1.00 85.81 100 GLN A C 1
ATOM 759 O O . GLN A 1 100 ? -11.251 3.449 7.807 1.00 85.81 100 GLN A 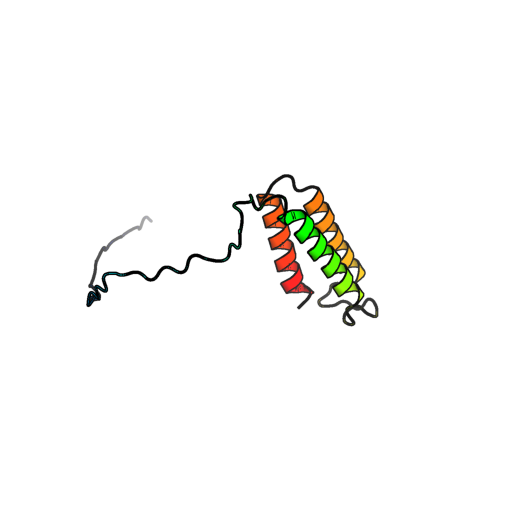O 1
ATOM 764 N N . GLU A 1 101 ? -10.502 4.187 9.782 1.00 85.69 101 GLU A N 1
ATOM 765 C CA . GLU A 1 101 ? -9.145 4.479 9.306 1.00 85.69 101 GLU A CA 1
ATOM 766 C C . GLU A 1 101 ? -8.422 3.203 8.873 1.00 85.69 101 GLU A C 1
ATOM 768 O O . GLU A 1 101 ? -7.831 3.156 7.794 1.00 85.69 101 GLU A O 1
ATOM 773 N N . ARG A 1 102 ? -8.535 2.130 9.668 1.00 84.88 102 ARG A N 1
ATOM 774 C CA . ARG A 1 102 ? -7.990 0.811 9.310 1.00 84.88 102 ARG A CA 1
ATOM 775 C C . ARG A 1 102 ? -8.592 0.278 8.004 1.00 84.88 102 ARG A C 1
ATOM 777 O O . ARG A 1 102 ? -7.866 -0.298 7.195 1.00 84.88 102 ARG A O 1
ATOM 784 N N . ALA A 1 103 ? -9.891 0.484 7.777 1.00 86.19 103 ALA A N 1
ATOM 785 C CA . ALA A 1 103 ? -10.566 0.097 6.539 1.00 86.19 103 ALA A CA 1
ATOM 786 C C . ALA A 1 103 ? -10.073 0.903 5.323 1.00 86.19 103 ALA A C 1
ATOM 788 O O . ALA A 1 103 ? -9.836 0.316 4.269 1.00 86.19 103 ALA A O 1
ATOM 789 N N . LEU A 1 104 ? -9.843 2.210 5.477 1.00 88.88 104 LEU A N 1
ATOM 790 C CA . LEU A 1 104 ? -9.265 3.052 4.420 1.00 88.88 104 LEU A CA 1
ATOM 791 C C . LEU A 1 104 ? -7.825 2.640 4.087 1.00 88.88 104 LEU A C 1
ATOM 793 O O . LEU A 1 104 ? -7.466 2.521 2.922 1.00 88.88 104 LEU A O 1
ATOM 797 N N . ILE A 1 105 ? -7.009 2.345 5.102 1.00 89.50 105 ILE A N 1
ATOM 798 C CA . ILE A 1 105 ? -5.634 1.852 4.911 1.00 89.50 105 ILE A CA 1
ATOM 799 C C . ILE A 1 105 ? -5.632 0.515 4.158 1.00 89.50 105 ILE A C 1
ATOM 801 O O . ILE A 1 105 ? -4.788 0.285 3.292 1.00 89.50 105 ILE A O 1
ATOM 805 N N . LEU A 1 106 ? -6.579 -0.368 4.479 1.00 86.38 106 LEU A N 1
ATOM 806 C CA . LEU A 1 106 ? -6.793 -1.625 3.765 1.00 86.38 106 LEU A CA 1
ATOM 807 C C . LEU A 1 106 ? -7.149 -1.408 2.295 1.00 86.38 106 LEU A C 1
ATOM 809 O O . LEU A 1 106 ? -6.640 -2.126 1.434 1.00 86.38 106 LEU A O 1
ATOM 813 N N . GLU A 1 107 ? -8.047 -0.468 2.018 1.00 89.75 107 GLU A N 1
ATOM 814 C CA . GLU A 1 107 ? -8.468 -0.135 0.660 1.00 89.75 107 GLU A CA 1
ATOM 815 C C . GLU A 1 107 ? -7.296 0.426 -0.153 1.00 89.75 107 GLU A C 1
ATOM 817 O O . GLU A 1 107 ? -6.968 -0.143 -1.198 1.00 89.75 107 GLU A O 1
ATOM 822 N N . ASP A 1 108 ? -6.585 1.421 0.392 1.00 91.06 108 ASP A N 1
ATOM 823 C CA . ASP A 1 108 ? -5.374 1.998 -0.205 1.00 91.06 108 ASP A CA 1
ATOM 824 C C . ASP A 1 108 ? -4.330 0.908 -0.513 1.00 91.06 108 ASP A C 1
ATOM 826 O O . ASP A 1 108 ? -3.737 0.872 -1.593 1.00 91.06 108 ASP A O 1
ATOM 830 N N . LEU A 1 109 ? -4.102 -0.015 0.431 1.00 88.94 109 LEU A N 1
ATOM 831 C CA . LEU A 1 109 ? -3.153 -1.114 0.259 1.00 88.94 109 LEU A CA 1
ATOM 832 C C . LEU A 1 109 ? -3.570 -2.052 -0.880 1.00 88.94 109 LEU A C 1
ATOM 834 O O . LEU A 1 109 ? -2.724 -2.504 -1.659 1.00 88.94 109 LEU A O 1
ATOM 838 N N . ARG A 1 110 ? -4.863 -2.387 -0.963 1.00 88.75 110 ARG A N 1
ATOM 839 C CA . ARG A 1 110 ? -5.396 -3.276 -2.003 1.00 88.75 110 ARG A CA 1
ATOM 840 C C . ARG A 1 110 ? -5.295 -2.638 -3.380 1.00 88.75 110 ARG A C 1
ATOM 842 O O . ARG A 1 110 ? -4.889 -3.335 -4.313 1.00 88.75 110 ARG A O 1
ATOM 849 N N . ASP A 1 111 ? -5.624 -1.356 -3.493 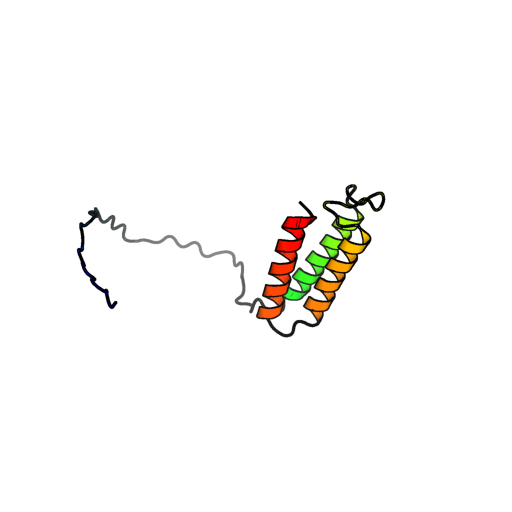1.00 91.31 111 ASP A N 1
ATOM 850 C CA . ASP A 1 111 ? -5.498 -0.598 -4.738 1.00 91.31 111 ASP A CA 1
ATOM 851 C C . ASP A 1 111 ? -4.035 -0.511 -5.188 1.00 91.31 111 ASP A C 1
ATOM 853 O O . ASP A 1 111 ? -3.683 -0.906 -6.305 1.00 91.31 111 ASP A O 1
ATOM 857 N N . TRP A 1 112 ? -3.147 -0.129 -4.268 1.00 90.38 112 TRP A N 1
ATOM 858 C CA . TRP A 1 112 ? -1.720 -0.043 -4.548 1.00 90.38 112 TRP A CA 1
ATOM 859 C C . TRP A 1 112 ? -1.146 -1.390 -5.004 1.00 90.38 112 TRP A C 1
ATOM 861 O O . TRP A 1 112 ? -0.439 -1.468 -6.014 1.00 90.38 112 TRP A O 1
ATOM 871 N N . ARG A 1 113 ? -1.500 -2.484 -4.318 1.00 86.50 113 ARG A N 1
ATOM 872 C CA . ARG A 1 113 ? -1.080 -3.837 -4.706 1.00 86.50 113 ARG A CA 1
ATOM 873 C C . ARG A 1 113 ? -1.617 -4.223 -6.087 1.00 86.50 113 ARG A C 1
ATOM 875 O O . ARG A 1 113 ? -0.878 -4.815 -6.871 1.00 86.50 113 ARG A O 1
ATOM 882 N N . ALA A 1 114 ? -2.873 -3.907 -6.399 1.00 86.50 114 ALA A N 1
ATOM 883 C CA . ALA A 1 114 ? -3.468 -4.210 -7.701 1.00 86.50 114 ALA A CA 1
ATOM 884 C C . ALA A 1 114 ? -2.791 -3.436 -8.841 1.00 86.50 114 ALA A C 1
ATOM 886 O O . ALA A 1 114 ? -2.577 -3.997 -9.919 1.00 86.50 114 ALA A O 1
ATOM 887 N N . THR A 1 115 ? -2.412 -2.186 -8.582 1.00 87.19 115 THR A N 1
ATOM 888 C CA . THR A 1 115 ? -1.724 -1.326 -9.545 1.00 87.19 115 THR A CA 1
ATOM 889 C C . THR A 1 115 ? -0.293 -1.809 -9.785 1.00 87.19 115 THR A C 1
ATOM 891 O O . THR A 1 115 ? 0.088 -2.080 -10.929 1.00 87.19 115 THR A O 1
ATOM 894 N N . TYR A 1 116 ? 0.487 -1.995 -8.716 1.00 81.62 116 TYR A N 1
ATOM 895 C CA . TYR A 1 116 ? 1.940 -2.145 -8.817 1.00 81.62 116 TYR A CA 1
ATOM 896 C C . TYR A 1 116 ? 2.468 -3.570 -8.662 1.00 81.62 116 TYR A C 1
ATOM 898 O O . TYR A 1 116 ? 3.540 -3.843 -9.181 1.00 81.62 116 TYR A O 1
ATOM 906 N N . LEU A 1 117 ? 1.759 -4.481 -7.990 1.00 76.69 117 LEU A N 1
ATOM 907 C CA . LEU A 1 117 ? 2.277 -5.821 -7.657 1.00 76.69 117 LEU A CA 1
ATOM 908 C C . LEU A 1 117 ? 1.602 -6.974 -8.421 1.00 76.69 117 LEU A C 1
ATOM 910 O O . LEU A 1 117 ? 1.918 -8.133 -8.164 1.00 76.69 117 LEU A O 1
ATOM 914 N N . LYS A 1 118 ? 0.691 -6.671 -9.353 1.00 69.62 118 LYS A N 1
ATOM 915 C CA . LYS A 1 118 ? 0.193 -7.622 -10.364 1.00 69.62 118 LYS A CA 1
ATOM 916 C C . LYS A 1 118 ? 1.132 -7.747 -11.553 1.00 69.62 118 LYS A C 1
ATOM 918 O O . LYS A 1 118 ? 1.684 -6.694 -11.961 1.00 69.62 118 LYS A O 1
#

Sequence (118 aa):
MVETPPPPVVEEPPVKVSPPIAKSVTTKTVREDASASAPSKRPDSLSEKALKAQLLKLSEDIEASPLYANDKRHKGLSRQTALNTVNRFITRLENAEGVQERALILEDLRDWRATYLK

Radius of gyration: 27.45 Å; Cα contacts (8 Å, |Δi|>4): 51; chains: 1; bounding box: 65×71×45 Å

Organism: NCBI:txid2316733

pLDDT: mean 71.25, std 18.92, range [37.19, 93.62]

Mean predicted aligned error: 17.29 Å